Protein AF-A0A4U9DA11-F1 (afdb_monomer)

Organism: Raoultella terrigena (NCBI:txid577)

Structure (mmCIF, N/CA/C/O backbone):
data_AF-A0A4U9DA11-F1
#
_entry.id   AF-A0A4U9DA11-F1
#
loop_
_atom_site.group_PDB
_atom_site.id
_atom_site.type_symbol
_atom_site.label_atom_id
_atom_site.label_alt_id
_atom_site.label_comp_id
_atom_site.label_asym_id
_atom_site.label_entity_id
_atom_site.label_seq_id
_atom_site.pdbx_PDB_ins_code
_atom_site.Cartn_x
_atom_site.Cartn_y
_atom_site.Cartn_z
_atom_site.occupancy
_atom_site.B_iso_or_equiv
_atom_site.auth_seq_id
_atom_site.auth_comp_id
_atom_site.auth_asym_id
_atom_site.auth_atom_id
_atom_site.pdbx_PDB_model_num
ATOM 1 N N . MET A 1 1 ? -0.412 -5.158 21.612 1.00 71.31 1 MET A N 1
ATOM 2 C CA . MET A 1 1 ? -1.548 -6.073 21.363 1.00 71.31 1 MET A CA 1
ATOM 3 C C . MET A 1 1 ? -1.392 -6.661 19.976 1.00 71.31 1 MET A C 1
ATOM 5 O O . MET A 1 1 ? -1.024 -5.926 19.069 1.00 71.31 1 MET A O 1
ATOM 9 N N . SER A 1 2 ? -1.601 -7.966 19.829 1.00 75.25 2 SER A N 1
ATOM 10 C CA . SER A 1 2 ? -1.523 -8.641 18.529 1.00 75.25 2 SER A CA 1
ATOM 11 C C . SER A 1 2 ? -2.650 -8.166 17.603 1.00 75.25 2 SER A C 1
ATOM 13 O O . SER A 1 2 ? -3.760 -7.932 18.073 1.00 75.25 2 SER A O 1
ATOM 15 N N . LEU A 1 3 ? -2.372 -8.029 16.303 1.00 83.88 3 LEU A N 1
ATOM 16 C CA . LEU A 1 3 ? -3.353 -7.654 15.270 1.00 83.88 3 LEU A CA 1
ATOM 17 C C . LEU A 1 3 ? -4.098 -8.871 14.685 1.00 83.88 3 LEU A C 1
ATOM 19 O O . LEU A 1 3 ? -4.802 -8.753 13.682 1.00 83.88 3 LEU A O 1
ATOM 23 N N . ILE A 1 4 ? -3.939 -10.051 15.287 1.00 80.19 4 ILE A N 1
ATOM 24 C CA . ILE A 1 4 ? -4.586 -11.282 14.827 1.00 80.19 4 ILE A CA 1
ATOM 25 C C . ILE A 1 4 ? -6.122 -11.157 14.894 1.00 80.19 4 ILE A C 1
ATOM 27 O O . ILE A 1 4 ? -6.655 -10.572 15.834 1.00 80.19 4 ILE A O 1
ATOM 31 N N . ASN A 1 5 ? -6.829 -11.676 13.883 1.00 81.12 5 ASN A N 1
ATOM 32 C CA . ASN A 1 5 ? -8.289 -11.557 13.697 1.00 81.12 5 ASN A CA 1
ATOM 33 C C . ASN A 1 5 ? -8.849 -10.126 13.554 1.00 81.12 5 ASN A C 1
ATOM 35 O O . ASN A 1 5 ? -10.058 -9.927 13.666 1.00 81.12 5 ASN A O 1
ATOM 39 N N . THR A 1 6 ? -8.014 -9.125 13.270 1.00 85.12 6 THR A N 1
ATOM 40 C CA . THR A 1 6 ? -8.497 -7.772 12.943 1.00 85.12 6 THR A CA 1
ATOM 41 C C . THR A 1 6 ? -8.654 -7.588 11.435 1.00 85.12 6 THR A C 1
ATOM 43 O O . THR A 1 6 ? -7.892 -8.150 10.646 1.00 85.12 6 THR A O 1
ATOM 46 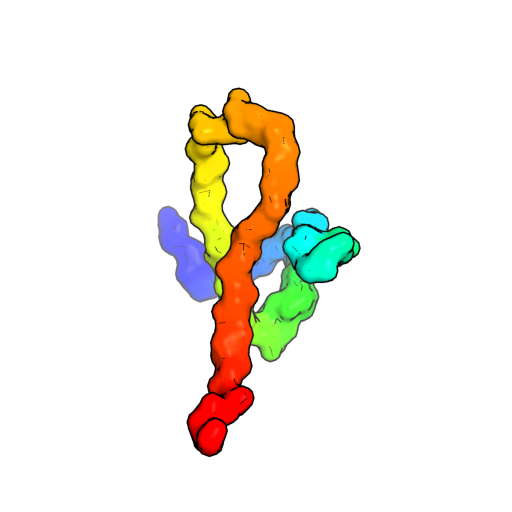N N . LYS A 1 7 ? -9.657 -6.804 11.011 1.00 83.00 7 LYS A N 1
ATOM 47 C CA . LYS A 1 7 ? -9.819 -6.457 9.593 1.00 83.00 7 LYS A CA 1
ATOM 48 C C . LYS A 1 7 ? -8.681 -5.526 9.170 1.00 83.00 7 LYS A C 1
ATOM 50 O O . LYS A 1 7 ? -8.369 -4.560 9.869 1.00 83.00 7 LYS A O 1
ATOM 55 N N . ILE A 1 8 ? -8.090 -5.809 8.012 1.00 86.06 8 ILE A N 1
ATOM 56 C CA . ILE A 1 8 ? -7.117 -4.927 7.364 1.00 86.06 8 ILE A CA 1
ATOM 57 C C . ILE A 1 8 ? -7.725 -3.540 7.124 1.00 86.06 8 ILE A C 1
ATOM 59 O O . ILE A 1 8 ? -8.884 -3.403 6.730 1.00 86.06 8 ILE A O 1
ATOM 63 N N . LYS A 1 9 ? -6.933 -2.503 7.408 1.00 87.75 9 LYS A N 1
ATOM 64 C CA . LYS A 1 9 ? -7.300 -1.106 7.150 1.00 87.75 9 LYS A CA 1
ATOM 65 C C . LYS A 1 9 ? -7.237 -0.822 5.645 1.00 87.75 9 LYS A C 1
ATOM 67 O O . LYS A 1 9 ? -6.448 -1.478 4.967 1.00 87.75 9 LYS A O 1
ATOM 72 N N . PRO A 1 10 ? -8.014 0.151 5.138 1.00 89.44 10 PRO A N 1
ATOM 73 C CA . PRO A 1 10 ? -7.902 0.564 3.745 1.00 89.44 10 PRO A CA 1
ATOM 74 C C . PRO A 1 10 ? -6.486 1.066 3.464 1.00 89.44 10 PRO A C 1
ATOM 76 O O . PRO A 1 10 ? -5.905 1.799 4.276 1.00 89.44 10 PRO A O 1
ATOM 79 N N . PHE A 1 11 ? -5.931 0.648 2.333 1.00 89.44 11 PHE A N 1
ATOM 80 C CA . PHE A 1 11 ? -4.596 1.036 1.901 1.00 89.44 11 PHE A CA 1
ATOM 81 C C . PHE A 1 11 ? -4.576 1.197 0.385 1.00 89.44 11 PHE A C 1
ATOM 83 O O . PHE A 1 11 ? -5.271 0.497 -0.343 1.00 89.44 11 PHE A O 1
ATOM 90 N N . LYS A 1 12 ? -3.760 2.132 -0.093 1.00 90.06 12 LYS A N 1
ATOM 91 C CA . LYS A 1 12 ? -3.580 2.389 -1.518 1.00 90.06 12 LYS A CA 1
ATOM 92 C C . LYS A 1 12 ? -2.105 2.634 -1.765 1.00 90.06 12 LYS A C 1
ATOM 94 O O . LYS A 1 12 ? -1.581 3.696 -1.426 1.00 90.06 12 LYS A O 1
ATOM 99 N N . ASN A 1 13 ? -1.445 1.635 -2.338 1.00 88.81 13 ASN A N 1
ATOM 100 C CA . ASN A 1 13 ? -0.005 1.654 -2.545 1.00 88.81 13 ASN A CA 1
ATOM 101 C C . ASN A 1 13 ? 0.316 1.282 -3.994 1.00 88.81 13 ASN A C 1
ATOM 103 O O 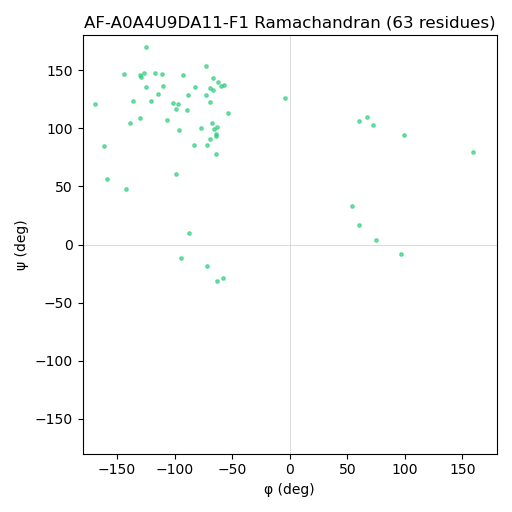. ASN A 1 13 ? -0.353 0.449 -4.602 1.00 88.81 13 ASN A O 1
ATOM 107 N N . GLN A 1 14 ? 1.370 1.883 -4.541 1.00 90.00 14 GLN A N 1
ATOM 108 C CA . GLN A 1 14 ? 1.923 1.461 -5.824 1.00 90.00 14 GLN A CA 1
ATOM 109 C C . GLN A 1 14 ? 2.859 0.270 -5.609 1.00 90.00 14 GLN A C 1
ATOM 111 O O . GLN A 1 14 ? 3.681 0.276 -4.691 1.00 90.00 14 GLN A O 1
ATOM 116 N N . ALA A 1 15 ? 2.740 -0.744 -6.459 1.00 86.56 15 ALA A N 1
ATOM 117 C CA . ALA A 1 15 ? 3.594 -1.920 -6.469 1.00 86.56 15 ALA A CA 1
ATOM 118 C C . ALA A 1 15 ? 4.186 -2.126 -7.864 1.00 86.56 15 ALA A C 1
ATOM 120 O O . ALA A 1 15 ? 3.557 -1.828 -8.876 1.00 86.56 15 ALA A O 1
ATOM 121 N N . PHE A 1 16 ? 5.400 -2.663 -7.918 1.00 87.75 16 PHE A N 1
ATOM 122 C CA . PHE A 1 16 ? 6.039 -3.043 -9.170 1.00 87.75 16 PHE A CA 1
ATOM 123 C C . PHE A 1 16 ? 5.917 -4.552 -9.358 1.00 87.75 16 PHE A C 1
ATOM 125 O O . PHE A 1 16 ? 6.373 -5.326 -8.512 1.00 87.75 16 PHE A O 1
ATOM 132 N N . LYS A 1 17 ? 5.300 -4.981 -10.457 1.00 85.88 17 LYS A N 1
ATOM 133 C CA . LYS A 1 17 ? 5.128 -6.396 -10.786 1.00 85.88 17 LYS A CA 1
ATOM 134 C C . LYS A 1 17 ? 5.436 -6.610 -12.263 1.00 85.88 17 LYS A C 1
ATOM 136 O O . LYS A 1 17 ? 4.802 -6.013 -13.119 1.00 85.88 17 LYS A O 1
ATOM 141 N N . ASN A 1 18 ? 6.386 -7.498 -12.556 1.00 85.12 18 ASN A N 1
ATOM 142 C CA . ASN A 1 18 ? 6.710 -7.952 -13.916 1.00 85.12 18 ASN A CA 1
ATOM 143 C C . ASN A 1 18 ? 7.014 -6.833 -14.936 1.00 85.12 18 ASN A C 1
ATOM 145 O O . ASN A 1 18 ? 6.711 -6.992 -16.112 1.00 85.12 18 ASN A O 1
ATOM 149 N N . GLY A 1 19 ? 7.621 -5.720 -14.512 1.00 89.00 19 GLY A N 1
ATOM 150 C CA . GLY A 1 19 ? 7.938 -4.607 -15.418 1.00 89.00 19 GLY A CA 1
ATOM 151 C C . GLY A 1 19 ? 6.910 -3.477 -15.423 1.00 89.00 19 GLY A C 1
ATOM 152 O O . GLY A 1 19 ? 7.189 -2.425 -15.989 1.00 89.00 19 GLY A O 1
ATOM 153 N N . GLU A 1 20 ? 5.768 -3.655 -14.758 1.00 87.44 20 GLU A N 1
ATOM 154 C CA . GLU A 1 20 ? 4.687 -2.672 -14.720 1.00 87.44 20 GLU A CA 1
ATOM 155 C C . GLU A 1 20 ? 4.435 -2.159 -13.301 1.00 87.44 20 GLU A C 1
ATOM 157 O O . GLU A 1 20 ? 4.588 -2.877 -12.305 1.00 87.44 20 GLU A O 1
ATOM 162 N N . PHE A 1 21 ? 4.026 -0.894 -13.219 1.00 90.75 21 PHE A N 1
ATOM 163 C CA . PHE A 1 21 ? 3.539 -0.290 -11.988 1.00 90.75 21 PHE A CA 1
ATOM 164 C C . PHE A 1 21 ? 2.035 -0.511 -11.896 1.00 90.75 21 PHE A C 1
ATOM 166 O O . PHE A 1 21 ? 1.272 -0.007 -12.717 1.00 90.75 21 PHE A O 1
ATOM 173 N N . ILE A 1 22 ? 1.623 -1.265 -10.884 1.00 90.75 22 ILE A N 1
ATOM 174 C CA . ILE A 1 22 ? 0.221 -1.526 -10.579 1.00 90.75 22 ILE A CA 1
ATOM 175 C C . ILE A 1 22 ? -0.163 -0.822 -9.281 1.00 90.75 22 ILE A C 1
ATOM 177 O O . ILE A 1 22 ? 0.645 -0.680 -8.361 1.00 90.75 22 ILE A O 1
ATOM 181 N N . GLU A 1 23 ? -1.410 -0.379 -9.199 1.00 91.25 23 GLU A N 1
ATOM 182 C CA . GLU A 1 23 ? -1.991 0.098 -7.950 1.00 91.25 23 GLU A CA 1
ATOM 183 C C . GLU A 1 23 ? -2.604 -1.094 -7.212 1.00 91.25 23 GLU A C 1
ATOM 185 O O . GLU A 1 23 ? -3.363 -1.855 -7.807 1.00 91.25 23 GLU A O 1
ATOM 190 N N . VAL A 1 24 ? -2.250 -1.273 -5.939 1.00 89.19 24 VAL A N 1
ATOM 191 C CA . VAL A 1 24 ? -2.792 -2.339 -5.090 1.00 89.19 24 VAL A CA 1
ATOM 192 C C . VAL A 1 24 ? -3.609 -1.710 -3.973 1.00 89.19 24 VAL A C 1
ATOM 194 O O . VAL A 1 24 ? -3.130 -0.813 -3.265 1.00 89.19 24 VAL A O 1
ATOM 197 N N . THR A 1 25 ? -4.832 -2.206 -3.818 1.00 90.81 25 THR A N 1
ATOM 198 C CA . THR A 1 25 ? -5.808 -1.749 -2.824 1.00 90.81 25 THR A CA 1
ATOM 199 C C . THR A 1 25 ? -6.295 -2.900 -1.948 1.00 90.81 25 THR A C 1
ATOM 201 O O . THR A 1 25 ? -6.060 -4.074 -2.248 1.00 90.81 25 THR A O 1
ATOM 204 N N . GLU A 1 26 ? -7.025 -2.595 -0.872 1.00 86.62 26 GLU A N 1
ATOM 205 C CA . GLU A 1 26 ? -7.647 -3.629 -0.036 1.00 86.62 26 GLU A CA 1
ATOM 206 C C . GLU A 1 26 ? -8.599 -4.545 -0.824 1.00 86.62 26 GLU A C 1
ATOM 208 O O . GLU A 1 26 ? -8.704 -5.730 -0.508 1.00 86.62 26 GLU A O 1
ATOM 213 N N . LYS A 1 27 ? -9.219 -4.035 -1.895 1.00 86.69 27 LYS A N 1
ATOM 214 C CA . LYS A 1 27 ? -10.147 -4.794 -2.747 1.00 86.69 27 LYS A CA 1
ATOM 215 C C . LYS A 1 27 ? -9.475 -5.969 -3.453 1.00 86.69 27 LYS A C 1
ATOM 217 O O . LYS A 1 27 ? -10.108 -6.998 -3.654 1.00 86.69 27 LYS A O 1
ATOM 222 N N . ASP A 1 28 ? -8.186 -5.857 -3.775 1.00 84.12 28 ASP A N 1
ATOM 223 C CA . ASP A 1 28 ? -7.427 -6.925 -4.440 1.00 84.12 28 ASP A CA 1
ATOM 224 C C . ASP A 1 28 ? -7.146 -8.114 -3.510 1.00 84.12 28 ASP A C 1
ATOM 226 O O . ASP A 1 28 ? -6.832 -9.220 -3.964 1.00 84.12 28 ASP A O 1
ATOM 230 N N . THR A 1 29 ? -7.265 -7.882 -2.201 1.00 85.19 29 THR A N 1
ATOM 231 C CA . THR A 1 29 ? -7.075 -8.894 -1.156 1.00 85.19 29 THR A CA 1
ATOM 232 C C . THR A 1 29 ? -8.384 -9.546 -0.715 1.00 85.19 29 THR A C 1
ATOM 234 O O . THR A 1 29 ? -8.362 -10.576 -0.041 1.00 85.19 29 THR A O 1
ATOM 237 N N . GLU A 1 30 ? -9.532 -8.998 -1.122 1.00 84.88 30 GLU A N 1
ATOM 238 C CA . GLU A 1 30 ? -10.838 -9.584 -0.837 1.00 84.88 30 GLU A CA 1
ATOM 239 C C . GLU A 1 30 ? -11.051 -10.850 -1.688 1.00 84.88 30 GLU A C 1
ATOM 241 O O . GLU A 1 30 ? -10.843 -10.871 -2.899 1.00 84.88 30 GLU A O 1
ATOM 246 N N . GLY A 1 31 ? -11.435 -11.955 -1.043 1.00 84.62 31 GLY A N 1
ATOM 247 C CA . GLY A 1 31 ? -11.703 -13.228 -1.725 1.00 84.62 31 GLY A CA 1
ATOM 248 C C . GLY A 1 31 ? -10.464 -14.005 -2.188 1.00 84.62 31 GLY A C 1
ATOM 249 O O . GLY A 1 31 ? -10.611 -15.063 -2.803 1.00 84.62 31 GLY A O 1
ATOM 250 N N . ARG A 1 32 ? -9.246 -13.535 -1.882 1.00 85.56 32 ARG A N 1
ATOM 251 C CA . ARG A 1 32 ? -7.988 -14.244 -2.166 1.00 85.56 32 ARG A CA 1
ATOM 252 C C . ARG A 1 32 ? -7.117 -14.331 -0.922 1.00 85.56 32 ARG A C 1
ATOM 254 O O . ARG A 1 32 ? -7.042 -13.400 -0.127 1.00 85.56 32 ARG A O 1
ATOM 261 N N . TRP A 1 33 ? -6.405 -15.445 -0.773 1.00 89.25 33 TRP A N 1
ATOM 262 C CA . TRP A 1 33 ? -5.382 -15.552 0.263 1.00 89.25 33 TRP A CA 1
ATOM 263 C C . TRP A 1 33 ? -4.203 -14.637 -0.074 1.00 89.25 33 TRP A C 1
ATOM 265 O O . TRP A 1 33 ? -3.607 -14.755 -1.144 1.00 89.25 33 TRP A O 1
ATOM 275 N N . SER A 1 34 ? -3.890 -13.723 0.843 1.00 87.94 34 SER A N 1
ATOM 276 C CA . SER A 1 34 ? -2.883 -12.675 0.663 1.00 87.94 34 SER A CA 1
ATOM 277 C C . SER A 1 34 ? -1.851 -12.745 1.783 1.00 87.94 34 SER A C 1
ATOM 279 O O . SER A 1 34 ? -2.207 -12.891 2.951 1.00 87.94 34 SER A O 1
ATOM 281 N N . VAL A 1 35 ? -0.570 -12.632 1.431 1.00 88.19 35 VAL A N 1
ATOM 282 C CA . VAL A 1 35 ? 0.552 -12.636 2.380 1.00 88.19 35 VAL A CA 1
ATOM 283 C C . VAL A 1 35 ? 1.314 -11.326 2.228 1.00 88.19 35 VAL A C 1
ATOM 285 O O . VAL A 1 35 ? 1.784 -11.004 1.139 1.00 88.19 35 VAL A O 1
ATOM 288 N N . PHE A 1 36 ? 1.453 -10.578 3.322 1.00 87.94 36 PHE A N 1
ATOM 289 C CA . PHE A 1 36 ? 2.208 -9.327 3.355 1.00 87.94 36 PHE A CA 1
ATOM 290 C C . PHE A 1 36 ? 3.603 -9.581 3.933 1.00 87.94 36 PHE A C 1
ATOM 292 O O . PHE A 1 36 ? 3.732 -9.970 5.093 1.00 87.94 36 PHE A O 1
ATOM 299 N N . PHE A 1 37 ? 4.647 -9.368 3.129 1.00 87.44 37 PHE A N 1
ATOM 300 C CA . PHE A 1 37 ? 6.040 -9.552 3.540 1.00 87.44 37 PHE A CA 1
ATOM 301 C C . PHE A 1 37 ? 6.718 -8.193 3.727 1.00 87.44 37 PHE A C 1
ATOM 303 O O . PHE A 1 37 ? 7.008 -7.494 2.757 1.00 87.44 37 PHE A O 1
ATOM 310 N N . PHE A 1 38 ? 6.962 -7.812 4.980 1.00 88.25 38 PHE A N 1
ATOM 311 C CA . PHE A 1 38 ? 7.661 -6.576 5.319 1.00 88.25 38 PHE A CA 1
ATOM 312 C C . PHE A 1 38 ? 9.132 -6.882 5.578 1.00 88.25 38 PHE A C 1
ATOM 314 O O . PHE A 1 38 ? 9.455 -7.657 6.476 1.00 88.25 38 PHE A O 1
ATOM 321 N N . TYR A 1 39 ? 10.020 -6.256 4.811 1.00 83.94 39 TYR A N 1
ATOM 322 C CA . TYR A 1 39 ? 11.455 -6.303 5.057 1.00 83.94 39 TYR A CA 1
ATOM 323 C C . TYR A 1 39 ? 11.932 -4.922 5.524 1.00 83.94 39 TYR A C 1
ATOM 325 O O . TYR A 1 39 ? 11.508 -3.905 4.966 1.00 83.94 39 TYR A O 1
ATOM 333 N N . PRO A 1 40 ? 12.796 -4.844 6.549 1.00 79.62 40 PRO A N 1
ATOM 334 C CA . PRO A 1 40 ? 13.455 -3.595 6.879 1.00 79.62 40 PRO A CA 1
ATOM 335 C C . PRO A 1 40 ? 14.405 -3.227 5.737 1.00 79.62 40 PRO A C 1
ATOM 337 O O . PRO A 1 40 ? 15.190 -4.051 5.267 1.00 79.62 40 PRO A O 1
ATOM 340 N N . LEU A 1 41 ? 14.357 -1.973 5.295 1.00 62.91 41 LEU A N 1
ATOM 341 C CA . LEU A 1 41 ? 15.416 -1.407 4.468 1.00 62.91 41 LEU A CA 1
ATOM 342 C C . LEU A 1 41 ? 16.640 -1.200 5.362 1.00 62.91 41 LEU A C 1
ATOM 344 O O . LEU A 1 41 ? 16.839 -0.131 5.935 1.00 62.91 41 LEU A O 1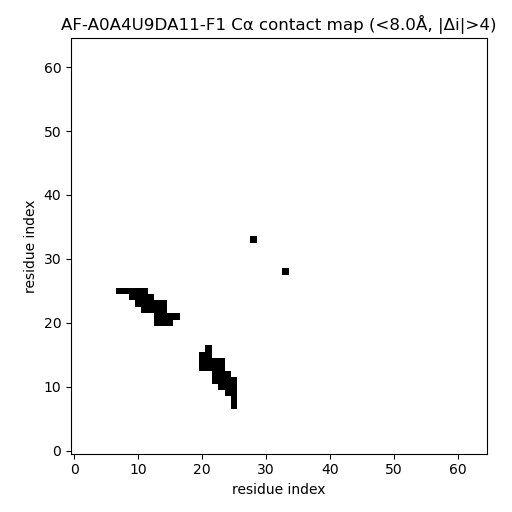
ATOM 348 N N . THR A 1 42 ? 17.453 -2.243 5.520 1.00 43.31 42 THR A N 1
ATOM 349 C CA . THR A 1 42 ? 18.786 -2.088 6.093 1.00 43.31 42 THR A CA 1
ATOM 350 C C . THR A 1 42 ? 19.603 -1.292 5.087 1.00 43.31 42 THR A C 1
ATOM 352 O O . THR A 1 42 ? 19.985 -1.793 4.029 1.00 43.31 42 THR A O 1
ATOM 355 N N . SER A 1 43 ? 19.811 -0.014 5.396 1.00 48.66 43 SER A N 1
ATOM 356 C CA . SER A 1 43 ? 20.641 0.918 4.643 1.00 48.66 43 SER A CA 1
ATOM 357 C C . SER A 1 43 ? 22.104 0.468 4.675 1.00 48.66 43 SER A C 1
ATOM 359 O O . SER A 1 43 ? 22.926 0.981 5.428 1.00 48.66 43 SER A O 1
ATOM 361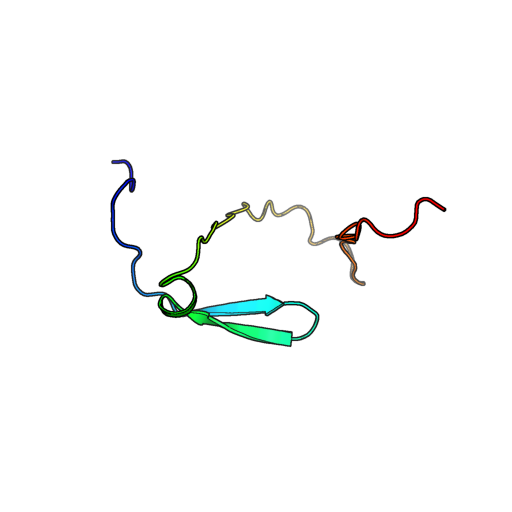 N N . LEU A 1 44 ? 22.420 -0.522 3.854 1.00 45.25 44 LEU A N 1
ATOM 362 C CA . LEU A 1 44 ? 23.768 -0.893 3.443 1.00 45.25 44 LEU A CA 1
ATOM 363 C C . LEU A 1 44 ? 23.713 -1.301 1.966 1.00 45.25 44 LEU A C 1
ATOM 365 O O . LEU A 1 44 ? 24.186 -2.351 1.558 1.00 45.25 44 LEU A O 1
ATOM 369 N N . SER A 1 45 ? 23.052 -0.466 1.161 1.00 48.84 45 SER A N 1
ATOM 370 C CA . SER A 1 45 ? 23.099 -0.535 -0.300 1.00 48.84 4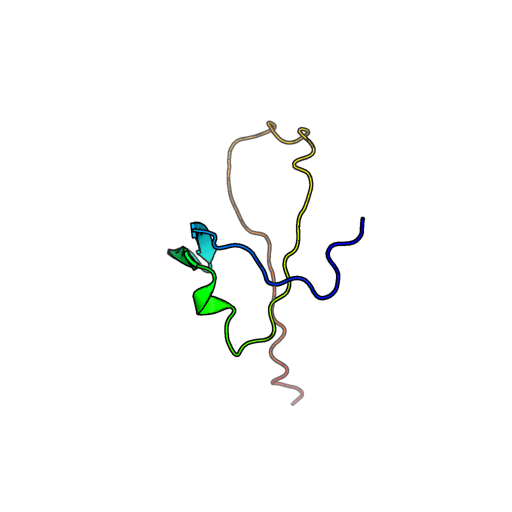5 SER A CA 1
ATOM 371 C C . SER A 1 45 ? 22.694 0.806 -0.924 1.00 48.84 45 SER A C 1
ATOM 373 O O . SER A 1 45 ? 21.774 0.910 -1.725 1.00 48.84 45 SER A O 1
ATOM 375 N N . TYR A 1 46 ? 23.396 1.872 -0.537 1.00 45.75 46 TYR A N 1
ATOM 376 C CA . TYR A 1 46 ? 23.737 2.927 -1.495 1.00 45.75 46 TYR A CA 1
ATOM 377 C C . TYR A 1 46 ? 25.176 2.665 -1.946 1.00 45.75 46 TYR A C 1
ATOM 379 O O . TYR A 1 46 ? 26.090 3.443 -1.699 1.00 45.75 46 TYR A O 1
ATOM 387 N N . ALA A 1 47 ? 25.401 1.500 -2.550 1.00 45.12 47 ALA A N 1
ATOM 388 C CA . ALA A 1 47 ? 26.648 1.178 -3.219 1.00 45.12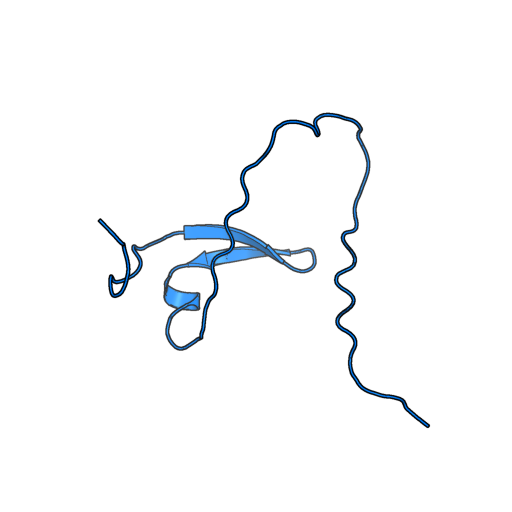 47 ALA A CA 1
ATOM 389 C C . ALA A 1 47 ? 26.308 0.650 -4.613 1.00 45.12 47 ALA A C 1
ATOM 391 O O . ALA A 1 47 ? 25.814 -0.459 -4.769 1.00 45.12 47 ALA A O 1
ATOM 392 N N . ARG A 1 48 ? 26.629 1.491 -5.600 1.00 40.22 48 ARG A N 1
ATOM 393 C CA . ARG A 1 48 ? 26.645 1.244 -7.046 1.00 40.22 48 ARG A CA 1
ATOM 394 C C . ARG A 1 48 ? 25.294 1.114 -7.753 1.00 40.22 48 ARG A C 1
ATOM 396 O O . ARG A 1 48 ? 24.650 0.078 -7.797 1.00 40.22 48 ARG A O 1
ATOM 403 N N . LEU A 1 49 ? 24.970 2.217 -8.426 1.00 49.97 49 LEU A N 1
ATOM 404 C CA . LEU A 1 49 ? 24.633 2.258 -9.850 1.00 49.97 49 LEU A CA 1
ATOM 405 C C . LEU A 1 49 ? 24.766 0.904 -10.585 1.00 49.97 49 LEU A C 1
ATOM 407 O O . LEU A 1 49 ? 25.850 0.328 -10.646 1.00 49.97 49 LEU A O 1
ATOM 411 N N . ASN A 1 50 ? 23.660 0.545 -11.237 1.00 44.81 50 ASN A N 1
ATOM 412 C CA . ASN A 1 50 ? 23.440 -0.448 -12.292 1.00 44.81 50 ASN A CA 1
ATOM 413 C C . ASN A 1 50 ? 22.865 -1.846 -11.961 1.00 44.81 50 ASN A C 1
ATOM 415 O O . ASN A 1 50 ? 23.604 -2.798 -11.765 1.00 44.81 50 ASN A O 1
ATOM 419 N N . TRP A 1 51 ? 21.526 -1.930 -12.096 1.00 35.50 51 TRP A N 1
ATOM 420 C CA . TRP A 1 51 ? 20.718 -2.992 -12.742 1.00 35.50 51 TRP A CA 1
ATOM 421 C C . TRP A 1 51 ? 20.697 -4.399 -12.088 1.00 35.50 51 TRP A C 1
ATOM 423 O O . TRP A 1 51 ? 21.699 -5.092 -12.011 1.00 35.50 51 TRP A O 1
ATOM 433 N N . VAL A 1 52 ? 19.558 -4.808 -11.497 1.00 45.94 52 VAL A N 1
ATOM 434 C CA . VAL A 1 52 ? 18.520 -5.696 -12.101 1.00 45.94 52 VAL A CA 1
ATOM 435 C C . VAL A 1 52 ? 19.120 -7.067 -12.469 1.00 45.94 52 VAL A C 1
ATOM 437 O O . VAL A 1 52 ? 19.880 -7.187 -13.417 1.00 45.94 52 VAL A O 1
ATOM 440 N N . THR A 1 53 ? 18.863 -8.168 -11.754 1.00 47.53 53 THR A N 1
ATOM 441 C CA . THR A 1 53 ? 17.589 -8.911 -11.765 1.00 47.53 53 THR A CA 1
ATOM 442 C C . THR A 1 53 ? 17.602 -9.940 -10.622 1.00 47.53 5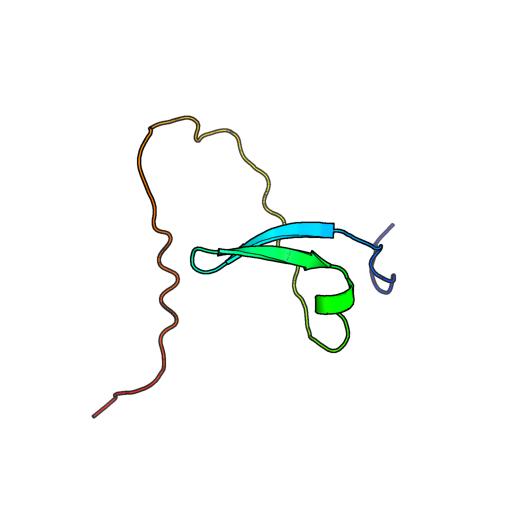3 THR A C 1
ATOM 444 O O . THR A 1 53 ? 18.463 -10.820 -10.601 1.00 47.53 53 THR A O 1
ATOM 447 N N . LEU A 1 54 ? 16.650 -9.877 -9.683 1.00 43.16 54 LEU A N 1
ATOM 448 C CA . LEU A 1 54 ? 16.403 -10.991 -8.763 1.00 43.16 54 LEU A CA 1
ATOM 449 C C . LEU A 1 54 ? 15.623 -12.058 -9.546 1.00 43.16 54 LEU A C 1
ATOM 451 O O . LEU A 1 54 ? 14.427 -11.918 -9.789 1.00 43.16 54 LEU A O 1
ATOM 455 N N . LEU A 1 55 ? 16.327 -13.091 -10.005 1.00 42.59 55 LEU A N 1
ATOM 456 C CA . LEU A 1 55 ? 15.748 -14.273 -10.639 1.00 42.59 55 LEU A CA 1
ATOM 457 C C . LEU A 1 55 ? 14.879 -15.033 -9.624 1.00 42.59 55 LEU A C 1
ATOM 459 O O . LEU A 1 55 ? 15.372 -15.898 -8.903 1.00 42.59 55 LEU A O 1
ATOM 463 N N . THR A 1 56 ? 13.571 -14.778 -9.605 1.00 46.19 56 THR A N 1
ATOM 464 C CA . THR A 1 56 ? 12.605 -15.805 -9.202 1.00 46.19 56 THR A CA 1
ATOM 465 C C . THR A 1 56 ? 12.320 -16.674 -10.424 1.00 46.19 56 THR A C 1
ATOM 467 O O . THR A 1 56 ? 11.382 -16.459 -11.187 1.00 46.19 56 THR A O 1
ATOM 470 N N . THR A 1 57 ? 13.167 -17.684 -10.642 1.00 44.25 57 THR A N 1
ATOM 471 C CA . THR A 1 57 ? 12.792 -18.809 -11.502 1.00 44.25 57 THR A CA 1
ATOM 472 C C . THR A 1 57 ? 11.658 -19.556 -10.810 1.00 44.25 57 THR A C 1
ATOM 474 O O . THR A 1 57 ? 11.860 -20.362 -9.903 1.00 44.25 57 THR A O 1
ATOM 477 N N . THR A 1 58 ? 10.429 -19.289 -11.241 1.00 42.25 58 THR A N 1
ATOM 478 C CA . THR A 1 58 ? 9.345 -20.252 -11.090 1.00 42.25 58 THR A CA 1
ATOM 479 C C . THR A 1 58 ? 9.740 -21.470 -11.925 1.00 42.25 58 THR A C 1
ATOM 481 O O . THR A 1 58 ? 9.665 -21.463 -13.152 1.00 42.25 58 THR A O 1
ATOM 484 N N . LYS A 1 59 ? 10.245 -22.528 -11.276 1.00 41.72 59 LYS A N 1
ATOM 485 C CA . LYS A 1 59 ? 10.331 -23.844 -11.914 1.00 41.72 59 LYS A CA 1
ATOM 486 C C . LYS A 1 59 ? 8.904 -24.314 -12.185 1.00 41.72 59 LYS A C 1
ATOM 488 O O . LYS A 1 59 ? 8.256 -24.911 -11.332 1.00 41.72 59 LYS A O 1
ATOM 493 N N . SER A 1 60 ? 8.427 -24.024 -13.389 1.00 37.19 60 SER A N 1
ATOM 494 C CA . SER A 1 60 ? 7.409 -24.822 -14.055 1.00 37.19 60 SER A CA 1
ATOM 495 C C . SER A 1 60 ? 7.904 -26.269 -14.075 1.00 37.19 60 SER A C 1
ATOM 497 O O . SER A 1 60 ? 8.916 -26.589 -14.699 1.00 37.19 60 SER A O 1
ATOM 499 N N . CYS A 1 61 ? 7.222 -27.139 -13.341 1.00 44.53 61 CYS A N 1
ATOM 500 C CA . CYS A 1 61 ? 7.372 -28.577 -13.468 1.00 44.53 61 CYS A CA 1
ATOM 501 C C . CYS A 1 61 ? 6.787 -28.985 -14.831 1.00 44.53 61 CYS A C 1
ATOM 503 O O . CYS A 1 61 ? 5.580 -29.191 -14.949 1.00 44.53 61 CYS A O 1
ATOM 505 N N . ARG A 1 62 ? 7.613 -29.010 -15.888 1.00 46.81 62 ARG A N 1
ATOM 506 C CA . ARG A 1 62 ? 7.268 -29.637 -17.175 1.00 46.81 62 ARG A CA 1
ATOM 507 C C . ARG A 1 62 ? 8.523 -29.910 -18.018 1.00 46.81 62 ARG A C 1
ATOM 509 O O . ARG A 1 62 ? 8.913 -29.075 -18.819 1.00 46.81 62 ARG A O 1
ATOM 516 N N . SER A 1 63 ? 9.168 -31.054 -17.767 1.00 40.94 63 SER A N 1
ATOM 51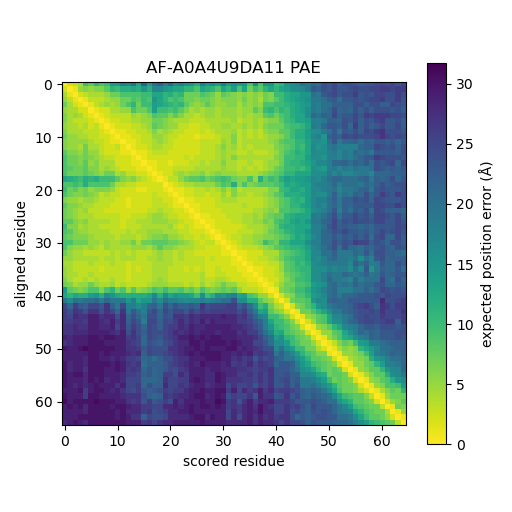7 C CA . SER A 1 63 ? 9.857 -31.928 -18.743 1.00 40.94 63 SER A CA 1
ATOM 518 C C .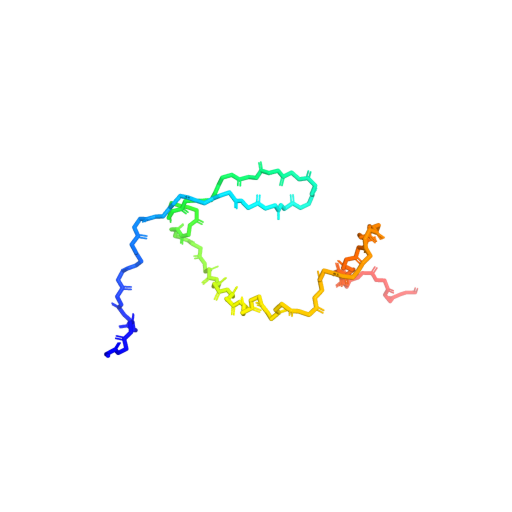 SER A 1 63 ? 10.872 -32.811 -18.009 1.00 40.94 63 SER A C 1
ATOM 520 O O . SER A 1 63 ? 12.062 -32.517 -17.958 1.00 40.94 63 SER A O 1
ATOM 522 N N . TRP A 1 64 ? 10.375 -33.879 -17.387 1.00 38.94 64 TRP A N 1
ATOM 523 C CA . TRP A 1 64 ? 11.117 -35.134 -17.337 1.00 38.94 64 TRP A CA 1
ATOM 524 C C . TRP A 1 64 ? 10.561 -35.982 -18.479 1.00 38.94 64 TRP A C 1
ATOM 526 O O . TRP A 1 64 ? 9.465 -36.531 -18.365 1.00 38.94 64 TRP A O 1
ATOM 536 N N . ALA A 1 65 ? 11.283 -35.964 -19.591 1.00 38.75 65 ALA A N 1
ATOM 537 C CA . ALA A 1 65 ? 11.284 -36.928 -20.682 1.00 38.75 65 ALA A CA 1
ATOM 538 C C . ALA A 1 65 ? 12.651 -36.786 -21.357 1.00 38.75 65 ALA A C 1
ATOM 540 O O . ALA A 1 65 ? 13.052 -35.617 -21.575 1.00 38.75 65 ALA A O 1
#

pLDDT: mean 70.11, std 20.8, range [35.5, 91.25]

Secondary structure (DSSP, 8-state):
---TTPPPPP-EEEEEETTEEEEEEGGGGTTS----------S----------------------

Foldseek 3Di:
DDCPPPDDDWDWDWDDDPNDIDIDTVVVCPPDDDDDDDDDPPPPPPPDDDDDDDDPPPPPPDDPD

Radius of gyration: 17.35 Å; Cα contacts (8 Å, |Δi|>4): 26; chains: 1; bounding box: 38×40×42 Å

Solvent-accessible surface area (backbone atoms only — not comparable to full-atom values): 5011 Å² total; per-residue (Å²): 133,83,72,76,97,57,82,82,71,88,50,81,46,81,43,81,55,97,93,40,83,42,83,48,44,54,72,76,47,59,100,44,94,74,83,88,85,87,74,83,84,72,89,82,71,95,69,75,92,80,82,90,78,88,80,77,76,78,79,74,91,80,81,95,126

Sequence (65 aa):
MSLINTKIKPFKNQAFKNGEFIEVTEKDTEGRWSVFFFYPLTSLSYARLNWVTLLTTTKSCRSWA

Mean predicted aligned error: 14.28 Å

InterPro domains:
  IPR036249 Thioredoxin-like superfamily [SSF52833] (1-42)